Protein AF-A0AAE0B998-F1 (afdb_monomer)

Foldseek 3Di:
DDDDDDDPDDDDDDDDDDDDPDPDDPLLVQLVRLLVVLVVCVVVVVPPDDDDGPDVVSVVLLPDPDQDPDPSSVSSVSSNVSVVVRVVVD

Nearest PDB structures (foldseek):
  1uk5-assembly1_A  TM=2.896E-01  e=6.713E+00  Mus musculus
  7jzi-assembly1_B  TM=2.797E-01  e=7.575E+00  Plasmodium falciparum NF54
  7f9k-assembly1_A  TM=2.789E-01  e=8.047E+00  Plasmodium falciparum 3D7

Sequence (90 aa):
MSLKKVETEGFVMASSSQTIEASFSPQVVKALAISRGLQLVIDTGLHPCRIDSDVKVVVDWINSSELLCSEIGNVIADIRILLEKERCLY

Structure (mmCIF, N/CA/C/O backbone):
data_AF-A0AAE0B998-F1
#
_entry.id   AF-A0AAE0B998-F1
#
loop_
_atom_site.group_PDB
_atom_site.id
_atom_site.type_symbol
_atom_site.label_atom_id
_atom_site.label_alt_id
_atom_site.label_comp_id
_atom_site.label_asym_id
_atom_site.label_entity_id
_atom_site.label_seq_id
_atom_site.pdbx_PDB_ins_code
_atom_site.Cartn_x
_atom_site.Cartn_y
_atom_site.Cartn_z
_atom_site.occupancy
_atom_site.B_iso_or_equiv
_atom_site.auth_seq_id
_atom_site.auth_comp_id
_atom_site.auth_asym_id
_atom_site.auth_atom_id
_atom_site.pdbx_PDB_model_num
ATOM 1 N N . MET A 1 1 ? 3.310 -22.779 40.212 1.00 37.44 1 MET A N 1
ATOM 2 C CA . MET A 1 1 ? 2.028 -22.118 39.896 1.00 37.44 1 MET A CA 1
ATOM 3 C C . MET A 1 1 ? 2.357 -20.941 38.995 1.00 37.44 1 MET A C 1
ATOM 5 O O . MET A 1 1 ? 2.757 -19.899 39.489 1.00 37.44 1 MET A O 1
ATOM 9 N N . SER A 1 2 ? 2.350 -21.158 37.681 1.00 34.88 2 SER A N 1
ATOM 10 C CA . SER A 1 2 ? 2.757 -20.136 36.712 1.00 34.88 2 SER A CA 1
ATOM 11 C C . SER A 1 2 ? 1.506 -19.455 36.180 1.00 34.88 2 SER A C 1
ATOM 13 O O . SER A 1 2 ? 0.665 -20.103 35.559 1.00 34.88 2 SER A O 1
ATOM 15 N N . LEU A 1 3 ? 1.370 -18.166 36.477 1.00 42.50 3 LEU A N 1
ATOM 16 C CA . LEU A 1 3 ? 0.314 -17.310 35.953 1.00 42.50 3 LEU A CA 1
ATOM 17 C C . LEU A 1 3 ? 0.467 -17.231 34.427 1.00 42.50 3 LEU A C 1
ATOM 19 O O . LEU A 1 3 ? 1.400 -16.606 33.926 1.00 42.50 3 LEU A O 1
ATOM 23 N N . LYS A 1 4 ? -0.434 -17.881 33.683 1.00 46.16 4 LYS A N 1
ATOM 24 C CA . LYS A 1 4 ? -0.630 -17.577 32.263 1.00 46.16 4 LYS A CA 1
ATOM 25 C C . LYS A 1 4 ? -1.400 -16.265 32.191 1.00 46.16 4 LYS A C 1
ATOM 27 O O . LYS A 1 4 ? -2.545 -16.191 32.630 1.00 46.16 4 LYS A O 1
ATOM 32 N N . LYS A 1 5 ? -0.740 -15.235 31.667 1.00 49.12 5 LYS A N 1
ATOM 33 C CA . LYS A 1 5 ? -1.359 -13.974 31.264 1.00 49.12 5 LYS A CA 1
ATOM 34 C C . LYS A 1 5 ? -2.461 -14.320 30.253 1.00 49.12 5 LYS A C 1
ATOM 36 O O . LYS A 1 5 ? -2.174 -14.950 29.240 1.00 49.12 5 LYS A O 1
ATOM 41 N N . VAL A 1 6 ? -3.716 -14.018 30.575 1.00 54.75 6 VAL A N 1
ATOM 42 C CA . VAL A 1 6 ? -4.829 -14.165 29.631 1.00 54.75 6 VAL A CA 1
ATOM 43 C C . VAL A 1 6 ? -4.744 -12.974 28.685 1.00 54.75 6 VAL A C 1
ATOM 45 O O . VAL A 1 6 ? -4.971 -11.843 29.100 1.00 54.75 6 VAL A O 1
ATOM 48 N N . GLU A 1 7 ? -4.355 -13.222 27.439 1.00 55.28 7 GLU A N 1
ATOM 49 C CA . GLU A 1 7 ? -4.441 -12.237 26.363 1.00 55.28 7 GLU A CA 1
ATOM 50 C C . GLU A 1 7 ? -5.896 -12.215 25.876 1.00 55.28 7 GLU A C 1
ATOM 52 O O . GLU A 1 7 ? -6.366 -13.144 25.224 1.00 55.28 7 GLU A O 1
ATOM 57 N N . THR A 1 8 ? -6.647 -11.189 26.276 1.00 62.00 8 THR A N 1
ATOM 58 C CA . THR A 1 8 ? -8.039 -10.933 25.862 1.00 62.00 8 THR A CA 1
ATOM 59 C C . THR A 1 8 ? -8.110 -10.061 24.605 1.00 62.00 8 THR A C 1
ATOM 61 O O . THR A 1 8 ? -8.973 -9.195 24.506 1.00 62.00 8 THR A O 1
ATOM 64 N N . GLU A 1 9 ? -7.194 -10.234 23.654 1.00 69.44 9 GLU A N 1
ATOM 65 C CA . GLU A 1 9 ? -7.217 -9.484 22.395 1.00 69.44 9 GLU A CA 1
ATOM 66 C C . GLU A 1 9 ? -7.594 -10.433 21.257 1.00 69.44 9 GLU A C 1
ATOM 68 O O . GLU A 1 9 ? -6.834 -11.315 20.862 1.00 69.44 9 GLU A O 1
ATOM 73 N N . GLY A 1 10 ? -8.834 -10.302 20.779 1.00 72.25 10 GLY A N 1
ATOM 74 C CA . GLY A 1 10 ? -9.310 -11.000 19.592 1.00 72.25 10 GLY A CA 1
ATOM 75 C C . GLY A 1 10 ? -8.976 -10.184 18.350 1.00 72.25 10 GLY A C 1
ATOM 76 O O . GLY A 1 10 ? -9.405 -9.040 18.237 1.00 72.25 10 GLY A O 1
ATOM 77 N N . PHE A 1 11 ? -8.237 -10.768 17.410 1.00 71.62 11 PHE A N 1
ATOM 78 C CA . PHE A 1 11 ? -7.970 -10.141 16.118 1.00 71.62 11 PHE A CA 1
ATOM 79 C C . PHE A 1 11 ? -9.062 -10.522 15.120 1.00 71.62 11 PHE A C 1
ATOM 81 O O . PHE A 1 11 ? -9.394 -11.699 14.965 1.00 71.62 11 PHE A O 1
ATOM 88 N N . VAL A 1 12 ? -9.607 -9.528 14.421 1.00 77.56 12 VAL A N 1
ATOM 89 C CA . VAL A 1 12 ? -10.513 -9.738 13.288 1.00 77.56 12 VAL A CA 1
ATOM 90 C C . VAL A 1 12 ? -9.703 -9.614 12.003 1.00 77.56 12 VAL A C 1
ATOM 92 O O . VAL A 1 12 ? -8.915 -8.685 11.848 1.00 77.56 12 VAL A O 1
ATOM 95 N N . MET A 1 13 ? -9.890 -10.555 11.079 1.00 80.12 13 MET A N 1
ATOM 96 C CA . MET A 1 13 ? -9.245 -10.523 9.770 1.00 80.12 13 MET A CA 1
ATOM 97 C C . MET A 1 13 ? -10.231 -10.006 8.726 1.00 80.12 13 MET A C 1
ATOM 99 O O . MET A 1 13 ? -11.293 -10.593 8.526 1.00 80.12 13 MET A O 1
ATOM 103 N N . ALA A 1 14 ? -9.859 -8.929 8.041 1.00 81.00 14 ALA A N 1
ATOM 104 C CA . ALA A 1 14 ? -10.550 -8.459 6.849 1.00 81.00 14 ALA A CA 1
ATOM 105 C C . ALA A 1 14 ? -9.763 -8.869 5.601 1.00 81.00 14 ALA A C 1
ATOM 107 O O . ALA A 1 14 ? -8.532 -8.872 5.600 1.00 81.00 14 ALA A O 1
ATOM 108 N N . SER A 1 15 ? -10.476 -9.216 4.531 1.00 82.25 15 SER A N 1
ATOM 109 C CA . SER A 1 15 ? -9.881 -9.548 3.238 1.00 82.25 15 SER A CA 1
ATOM 110 C C . SER A 1 15 ? -10.575 -8.763 2.134 1.00 82.25 15 SER A C 1
ATOM 112 O O . SER A 1 15 ? -11.795 -8.605 2.146 1.00 82.25 15 SER A O 1
ATOM 114 N N . SER A 1 16 ? -9.789 -8.284 1.173 1.00 81.81 16 SER A N 1
ATOM 115 C CA . SER A 1 16 ? -10.273 -7.640 -0.044 1.00 81.81 16 SER A CA 1
ATOM 116 C C . SER A 1 16 ? -9.611 -8.305 -1.238 1.00 81.81 16 SER A C 1
ATOM 118 O O . SER A 1 16 ? -8.388 -8.410 -1.304 1.00 81.81 16 SER A O 1
ATOM 120 N N . SER A 1 17 ? -10.431 -8.778 -2.171 1.00 83.62 17 SER A N 1
ATOM 121 C CA . SER A 1 17 ? -9.988 -9.346 -3.441 1.00 83.62 17 SER A CA 1
ATOM 122 C C . SER A 1 17 ? -10.587 -8.515 -4.562 1.00 83.62 17 SER A C 1
ATOM 124 O O . SER A 1 17 ? -11.803 -8.352 -4.633 1.00 83.62 17 SER A O 1
ATOM 126 N N . GLN A 1 18 ? -9.732 -7.966 -5.418 1.00 82.12 18 GLN A N 1
ATOM 127 C CA . GLN A 1 18 ? -10.137 -7.142 -6.552 1.00 82.12 18 GLN A CA 1
ATOM 128 C C . GLN A 1 18 ? -9.417 -7.637 -7.803 1.00 82.12 18 GLN A C 1
ATOM 130 O O . GLN A 1 18 ? -8.198 -7.811 -7.790 1.00 82.12 18 GLN A O 1
ATOM 135 N N . THR A 1 19 ? -10.167 -7.859 -8.882 1.00 83.12 19 THR A N 1
ATOM 136 C CA . THR A 1 19 ? -9.590 -8.160 -10.195 1.00 83.12 19 THR A CA 1
ATOM 137 C C . THR A 1 19 ? -9.197 -6.851 -10.864 1.00 83.12 19 THR A C 1
ATOM 139 O O . THR A 1 19 ? -10.005 -5.928 -10.946 1.00 83.12 19 THR A O 1
ATOM 142 N N . ILE A 1 20 ? -7.958 -6.772 -11.342 1.00 78.25 20 ILE A N 1
ATOM 143 C CA . ILE A 1 20 ? -7.445 -5.613 -12.071 1.00 78.25 20 ILE A CA 1
ATOM 144 C C . ILE A 1 20 ? -7.081 -6.085 -13.479 1.00 78.25 20 ILE A C 1
ATOM 146 O O . ILE A 1 20 ? -6.144 -6.862 -13.651 1.00 78.25 20 ILE A O 1
ATOM 150 N N . GLU A 1 21 ? -7.819 -5.617 -14.485 1.00 76.44 21 GLU A N 1
ATOM 151 C CA . GLU A 1 21 ? -7.481 -5.826 -15.896 1.00 76.44 21 GLU A CA 1
ATOM 152 C C . GLU A 1 21 ? -6.503 -4.738 -16.344 1.00 76.44 21 GLU A C 1
ATOM 154 O O . GLU A 1 21 ? -6.896 -3.692 -16.856 1.00 76.44 21 GLU A O 1
ATOM 159 N N . ALA A 1 22 ? -5.211 -4.947 -16.093 1.00 72.75 22 ALA A N 1
ATOM 160 C CA . ALA A 1 22 ? -4.186 -4.001 -16.513 1.00 72.75 22 ALA A CA 1
ATOM 161 C C . ALA A 1 22 ? -2.831 -4.672 -16.749 1.00 72.75 22 ALA A C 1
ATOM 163 O O . ALA A 1 22 ? -2.464 -5.638 -16.080 1.00 72.75 22 ALA A O 1
ATOM 164 N N . SER A 1 23 ? -2.052 -4.107 -17.671 1.00 79.38 23 SER A N 1
ATOM 165 C CA . SER A 1 23 ? -0.668 -4.498 -17.952 1.00 79.38 23 SER A CA 1
ATOM 166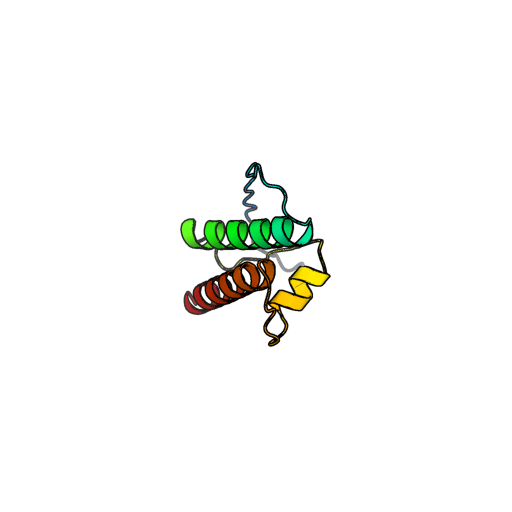 C C . SER A 1 23 ? 0.311 -3.797 -17.002 1.00 79.38 23 SER A C 1
ATOM 168 O O . SER A 1 23 ? 1.198 -3.065 -17.440 1.00 79.38 23 SER A O 1
ATOM 170 N N . PHE A 1 24 ? 0.122 -3.970 -15.694 1.00 81.50 24 PHE A N 1
ATOM 171 C CA . PHE A 1 24 ? 1.018 -3.406 -14.685 1.00 81.50 24 PHE A CA 1
ATOM 172 C C . PHE A 1 24 ? 2.167 -4.353 -14.350 1.00 81.50 24 PHE A C 1
ATOM 174 O O . PHE A 1 24 ? 2.055 -5.575 -14.462 1.00 81.50 24 PHE A O 1
ATOM 181 N N . SER A 1 25 ? 3.275 -3.784 -13.872 1.00 88.00 25 SER A N 1
ATOM 182 C CA . SER A 1 25 ? 4.331 -4.590 -13.270 1.00 88.00 25 SER A CA 1
ATOM 183 C C . SER A 1 25 ? 3.827 -5.251 -11.975 1.00 88.00 25 SER A C 1
ATOM 185 O O . SER A 1 25 ? 2.970 -4.687 -11.281 1.00 88.00 25 SER A O 1
ATOM 187 N N . PRO A 1 26 ? 4.370 -6.421 -11.590 1.00 88.25 26 PRO A N 1
AT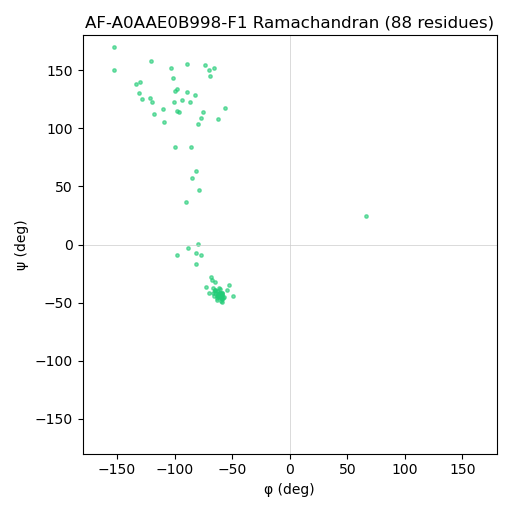OM 188 C CA . PRO A 1 26 ? 4.001 -7.083 -10.338 1.00 88.25 26 PRO A CA 1
ATOM 189 C C . PRO A 1 26 ? 4.115 -6.171 -9.106 1.00 88.25 26 PRO A C 1
ATOM 191 O O . PRO A 1 26 ? 3.301 -6.254 -8.189 1.00 88.25 26 PRO A O 1
ATOM 194 N N . GLN A 1 27 ? 5.098 -5.267 -9.096 1.00 90.56 27 GLN A N 1
ATOM 195 C CA . GLN A 1 27 ? 5.321 -4.312 -8.014 1.00 90.56 27 GLN A CA 1
ATOM 196 C C . GLN A 1 27 ? 4.186 -3.288 -7.913 1.00 90.56 27 GLN A C 1
ATOM 198 O O . GLN A 1 27 ? 3.738 -2.994 -6.807 1.00 90.56 27 GLN A O 1
ATOM 203 N N . VAL A 1 28 ? 3.693 -2.779 -9.048 1.00 89.94 28 VAL A N 1
ATOM 204 C CA . VAL A 1 28 ? 2.567 -1.831 -9.073 1.00 89.94 28 VAL A CA 1
ATOM 205 C C . VAL A 1 28 ? 1.295 -2.507 -8.570 1.00 89.94 28 VAL A C 1
ATOM 207 O O . VAL A 1 28 ? 0.614 -1.948 -7.715 1.00 89.94 28 VAL A O 1
ATOM 210 N N . VAL A 1 29 ? 1.009 -3.736 -9.014 1.00 90.31 29 VAL A N 1
ATOM 211 C CA . VAL A 1 29 ? -0.166 -4.495 -8.542 1.00 90.31 29 VAL A CA 1
ATOM 212 C C . VAL A 1 29 ? -0.116 -4.706 -7.029 1.00 90.31 29 VAL A C 1
ATOM 214 O O . VAL A 1 29 ? -1.119 -4.545 -6.336 1.00 90.31 29 VAL A O 1
ATOM 217 N N . LYS A 1 30 ? 1.061 -5.026 -6.490 1.00 91.12 30 LYS A N 1
ATOM 218 C CA . LYS A 1 30 ? 1.243 -5.263 -5.054 1.00 91.12 30 LYS A CA 1
ATOM 219 C C . LYS A 1 30 ? 1.171 -3.971 -4.236 1.00 91.12 30 LYS A C 1
ATOM 221 O O . LYS A 1 30 ? 0.574 -3.979 -3.164 1.00 91.12 30 LYS A O 1
ATOM 226 N N . ALA A 1 31 ? 1.689 -2.857 -4.753 1.00 92.75 31 ALA A N 1
ATOM 227 C CA . ALA A 1 31 ? 1.492 -1.541 -4.144 1.00 92.75 31 ALA A CA 1
ATOM 228 C C . ALA A 1 31 ? 0.002 -1.146 -4.134 1.00 92.75 31 ALA A C 1
ATOM 230 O O . ALA A 1 31 ? -0.524 -0.741 -3.099 1.00 92.75 31 ALA A O 1
ATOM 231 N N . LEU A 1 32 ? -0.716 -1.359 -5.242 1.00 92.00 32 LEU A N 1
ATOM 232 C CA . LEU A 1 32 ? -2.162 -1.128 -5.310 1.00 92.00 32 LEU A CA 1
ATOM 233 C C . LEU A 1 32 ? -2.927 -1.996 -4.305 1.00 92.00 32 LEU A C 1
ATOM 235 O O . LEU A 1 32 ? -3.822 -1.488 -3.634 1.00 92.00 32 LEU A O 1
ATOM 239 N N . ALA A 1 33 ? -2.561 -3.270 -4.148 1.00 91.38 33 ALA A N 1
ATOM 240 C CA . ALA A 1 33 ? -3.172 -4.146 -3.150 1.00 91.38 33 ALA A CA 1
ATOM 241 C C . ALA A 1 33 ? -3.011 -3.596 -1.719 1.00 91.38 33 ALA A C 1
ATOM 243 O O . ALA A 1 33 ? -3.980 -3.586 -0.961 1.00 91.38 33 ALA A O 1
ATOM 244 N N . ILE A 1 34 ? -1.829 -3.068 -1.371 1.00 92.81 34 ILE A N 1
ATOM 245 C CA . ILE A 1 34 ? -1.586 -2.407 -0.076 1.00 92.81 34 ILE A CA 1
ATOM 246 C C . ILE A 1 34 ? -2.456 -1.153 0.069 1.00 92.81 34 ILE A C 1
ATOM 248 O O . ILE A 1 34 ? -3.128 -0.993 1.085 1.00 92.81 34 ILE A O 1
ATOM 252 N N . SER A 1 35 ? -2.486 -0.288 -0.950 1.00 93.44 35 SER A N 1
ATOM 253 C CA . SER A 1 35 ? -3.308 0.932 -0.952 1.00 93.44 35 SER A CA 1
ATOM 254 C C . SER A 1 35 ? -4.795 0.620 -0.735 1.00 93.44 35 SER A C 1
ATOM 256 O O . SER A 1 35 ? -5.446 1.231 0.112 1.00 93.44 35 SER A O 1
ATOM 258 N N . ARG A 1 36 ? -5.329 -0.391 -1.432 1.00 92.12 36 ARG A N 1
ATOM 259 C CA . ARG A 1 36 ? -6.722 -0.840 -1.271 1.00 92.12 36 ARG A CA 1
ATOM 260 C C . ARG A 1 36 ? -6.982 -1.462 0.097 1.00 92.12 36 ARG A C 1
ATOM 262 O O . ARG A 1 36 ? -8.055 -1.241 0.652 1.00 92.12 36 ARG A O 1
ATOM 269 N N . GLY A 1 37 ? -6.020 -2.206 0.641 1.00 91.69 37 GLY A N 1
ATOM 270 C CA . GLY A 1 37 ? -6.076 -2.720 2.008 1.00 91.69 37 GLY A CA 1
ATOM 271 C C . GLY A 1 37 ? -6.172 -1.591 3.034 1.00 91.69 37 GLY A C 1
ATOM 272 O O . GLY A 1 37 ? -7.078 -1.604 3.857 1.00 91.69 37 GLY A O 1
ATOM 273 N N . LEU A 1 38 ? -5.314 -0.572 2.932 1.00 92.19 38 LEU A N 1
ATOM 274 C CA . LEU A 1 38 ? -5.364 0.613 3.800 1.00 92.19 38 LEU A CA 1
ATOM 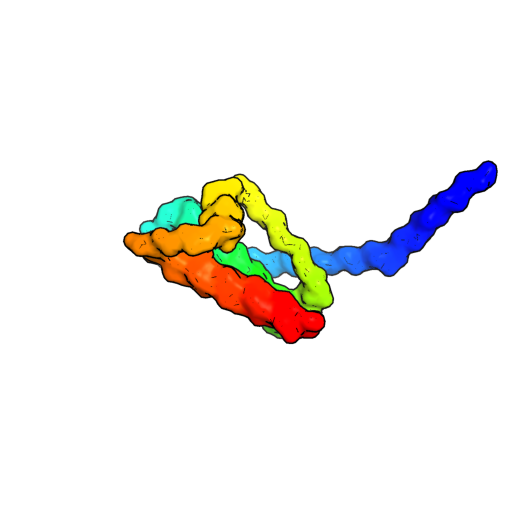275 C C . LEU A 1 38 ? -6.696 1.353 3.695 1.00 92.19 38 LEU A C 1
ATOM 277 O O . LEU A 1 38 ? -7.288 1.691 4.716 1.00 92.19 38 LEU A O 1
ATOM 281 N N . GLN A 1 39 ? -7.186 1.572 2.473 1.00 92.38 39 GLN A N 1
ATOM 282 C CA . GLN A 1 39 ? -8.472 2.232 2.267 1.00 92.38 39 GLN A CA 1
ATOM 283 C C . GLN A 1 39 ? -9.618 1.440 2.906 1.00 92.38 39 GLN A C 1
ATOM 285 O O . GLN A 1 39 ? -10.462 2.035 3.564 1.00 92.38 39 GLN A O 1
ATOM 290 N N . LEU A 1 40 ? -9.617 0.105 2.790 1.00 90.69 40 LEU A N 1
ATOM 291 C CA . LEU A 1 40 ? -10.604 -0.738 3.466 1.00 90.69 40 LEU A CA 1
ATOM 292 C C . LEU A 1 40 ? -10.566 -0.531 4.981 1.00 90.69 40 LEU A C 1
ATOM 294 O O . LEU A 1 40 ? -11.620 -0.397 5.595 1.00 90.69 40 LEU A O 1
ATOM 298 N N . VAL A 1 41 ? -9.375 -0.520 5.584 1.00 90.88 41 VAL A N 1
ATOM 299 C CA . VAL A 1 41 ? -9.230 -0.309 7.031 1.00 90.88 41 VAL A CA 1
ATOM 300 C C . VAL A 1 41 ? -9.828 1.045 7.430 1.00 90.88 41 VAL A C 1
ATOM 302 O O . VAL A 1 41 ? -10.642 1.081 8.350 1.00 90.88 41 VAL A O 1
ATOM 305 N N . ILE A 1 42 ? -9.507 2.110 6.685 1.00 90.19 42 ILE A N 1
ATOM 306 C CA . ILE A 1 42 ? -10.050 3.463 6.896 1.00 90.19 42 ILE A CA 1
ATOM 307 C C . ILE A 1 42 ? -11.575 3.482 6.785 1.00 90.19 42 ILE A C 1
ATOM 309 O O . ILE A 1 42 ? -12.256 3.982 7.679 1.00 90.19 42 ILE A O 1
ATOM 313 N N . ASP A 1 43 ? -12.121 2.897 5.723 1.00 90.44 43 ASP A N 1
ATOM 314 C CA . ASP A 1 43 ? -13.559 2.925 5.445 1.00 90.44 43 ASP A CA 1
ATOM 315 C C . ASP A 1 43 ? -14.369 2.100 6.457 1.00 90.44 43 ASP A C 1
ATOM 317 O O . ASP A 1 43 ? -15.540 2.385 6.710 1.00 90.44 43 ASP A O 1
ATOM 321 N N . THR A 1 44 ? -13.757 1.065 7.037 1.00 89.00 44 THR A N 1
ATOM 322 C CA . THR A 1 44 ? -14.406 0.154 7.994 1.00 89.00 44 THR A CA 1
ATOM 323 C C . THR A 1 44 ? -14.123 0.498 9.454 1.00 89.00 44 THR A C 1
ATOM 325 O O . THR A 1 44 ? -14.743 -0.088 10.342 1.00 89.00 44 THR A O 1
ATOM 328 N N . GLY A 1 45 ? -13.207 1.433 9.719 1.00 89.00 45 GLY A N 1
ATOM 329 C CA . GLY A 1 45 ? -12.771 1.774 11.071 1.00 89.00 45 GLY A CA 1
ATOM 330 C C . GLY A 1 45 ? -12.011 0.644 11.774 1.00 89.00 45 GLY A C 1
ATOM 331 O O . GLY A 1 45 ? -12.002 0.596 13.002 1.00 89.00 45 GLY A O 1
ATOM 332 N N . LEU A 1 46 ? -11.388 -0.276 11.024 1.00 86.62 46 LEU A N 1
ATOM 333 C CA . LEU A 1 46 ? -10.659 -1.441 11.556 1.00 86.62 46 LEU A CA 1
ATOM 334 C C . LEU A 1 46 ? -9.254 -1.084 12.065 1.00 86.62 46 LEU A C 1
ATOM 336 O O . LEU A 1 46 ? -8.268 -1.756 11.760 1.00 86.62 46 LEU A O 1
ATOM 340 N N . HIS A 1 47 ? -9.164 -0.017 12.845 1.00 83.12 47 HIS A N 1
ATOM 341 C CA . HIS A 1 47 ? -7.914 0.473 13.400 1.00 83.12 47 HIS A CA 1
ATOM 342 C C . HIS A 1 47 ? -7.768 0.100 14.891 1.00 83.12 47 HIS A C 1
ATOM 344 O O . HIS A 1 47 ? -8.779 -0.023 15.591 1.00 83.12 47 HIS A O 1
ATOM 350 N N . PRO A 1 48 ? -6.534 -0.051 15.416 1.00 85.31 48 PRO A N 1
ATOM 351 C CA . PRO A 1 48 ? -5.257 -0.068 14.692 1.00 85.31 48 PRO A CA 1
ATOM 352 C C . PRO A 1 48 ? -5.097 -1.340 13.842 1.00 85.31 48 PRO A C 1
ATOM 354 O O . PRO A 1 48 ? -5.604 -2.402 14.206 1.00 85.31 48 PRO A O 1
ATOM 357 N N . CYS A 1 49 ? -4.371 -1.253 12.723 1.00 85.06 49 CYS A N 1
ATOM 358 C CA . CYS A 1 49 ? -4.196 -2.382 11.800 1.00 85.06 49 CYS A CA 1
ATOM 359 C C . CYS A 1 49 ? -2.728 -2.791 11.602 1.00 85.06 49 CYS A C 1
ATOM 361 O O . CYS A 1 49 ? -1.799 -2.006 11.787 1.00 85.06 49 CYS A O 1
ATOM 363 N N . ARG A 1 50 ? -2.519 -4.043 11.180 1.00 85.44 50 ARG A N 1
ATOM 364 C CA . ARG A 1 50 ? -1.227 -4.548 10.706 1.00 85.44 50 ARG A CA 1
ATOM 365 C C . ARG A 1 50 ? -1.387 -5.060 9.282 1.00 85.44 50 ARG A C 1
ATOM 367 O O . ARG A 1 50 ? -2.233 -5.912 9.026 1.00 85.44 50 ARG A O 1
ATOM 374 N N . ILE A 1 51 ? -0.549 -4.563 8.375 1.00 84.12 51 ILE A N 1
ATOM 375 C CA . ILE A 1 51 ? -0.517 -4.995 6.976 1.00 84.12 51 ILE A CA 1
ATOM 376 C C . ILE A 1 51 ? 0.775 -5.765 6.738 1.00 84.12 51 ILE A C 1
ATOM 378 O O . ILE A 1 51 ? 1.865 -5.204 6.829 1.00 84.12 51 ILE A O 1
ATOM 382 N N . ASP A 1 52 ? 0.643 -7.045 6.406 1.00 86.62 52 ASP A N 1
ATOM 383 C CA . ASP A 1 52 ? 1.762 -7.892 6.010 1.00 86.62 52 ASP A CA 1
ATOM 384 C C . ASP A 1 52 ? 1.802 -8.008 4.473 1.00 86.62 52 ASP A C 1
ATOM 386 O O . ASP A 1 52 ? 0.785 -8.259 3.825 1.00 86.62 52 ASP A O 1
ATOM 390 N N . SER A 1 53 ? 2.982 -7.817 3.875 1.00 87.19 53 SER A N 1
ATOM 391 C CA . SER A 1 53 ? 3.209 -7.935 2.427 1.00 87.19 53 SER A CA 1
ATOM 392 C C . SER A 1 53 ? 4.469 -8.751 2.146 1.00 87.19 53 SER A C 1
ATOM 394 O O . SER A 1 53 ? 5.496 -8.571 2.797 1.00 87.19 53 SER A O 1
ATOM 396 N N . ASP A 1 54 ? 4.397 -9.637 1.153 1.00 88.81 54 ASP A N 1
ATOM 397 C CA . ASP A 1 54 ? 5.494 -10.499 0.692 1.00 88.81 54 ASP A CA 1
ATOM 398 C C . ASP A 1 54 ? 6.474 -9.780 -0.255 1.00 88.81 54 ASP A C 1
ATOM 400 O O . ASP A 1 54 ? 7.524 -10.319 -0.606 1.00 88.81 54 ASP A O 1
ATOM 404 N N . VAL A 1 55 ? 6.167 -8.544 -0.665 1.00 89.06 55 VAL A N 1
ATOM 405 C CA . VAL A 1 55 ? 6.971 -7.791 -1.636 1.00 89.06 55 VAL A CA 1
ATOM 406 C C . VAL A 1 55 ? 7.873 -6.786 -0.936 1.00 89.06 55 VAL A C 1
ATOM 408 O O . VAL A 1 55 ? 7.562 -5.596 -0.847 1.00 89.06 55 VAL A O 1
ATOM 411 N N . LYS A 1 56 ? 9.038 -7.268 -0.486 1.00 91.38 56 LYS A N 1
ATOM 412 C CA . LYS A 1 56 ? 10.025 -6.469 0.260 1.00 91.38 56 LYS A CA 1
ATOM 413 C C . LYS A 1 56 ? 10.358 -5.133 -0.415 1.00 91.38 56 LYS A C 1
ATOM 415 O O . LYS A 1 56 ? 10.363 -4.113 0.252 1.00 91.38 56 LYS A O 1
ATOM 420 N N . VAL A 1 57 ? 10.575 -5.122 -1.733 1.00 91.56 57 VAL A N 1
ATOM 421 C CA . VAL A 1 57 ? 10.949 -3.896 -2.465 1.00 91.56 57 VAL A CA 1
ATOM 422 C C . VAL A 1 57 ? 9.891 -2.791 -2.357 1.00 91.56 57 VAL A C 1
ATOM 424 O O . VAL A 1 57 ? 10.232 -1.627 -2.184 1.00 91.56 57 VAL A O 1
ATOM 427 N N . VAL A 1 58 ? 8.604 -3.150 -2.387 1.00 90.94 58 VAL A N 1
ATOM 428 C CA . VAL A 1 58 ? 7.504 -2.187 -2.238 1.00 90.94 58 VAL A CA 1
ATOM 429 C C . VAL A 1 58 ? 7.452 -1.671 -0.804 1.00 90.94 58 VAL A C 1
ATOM 431 O O . VAL A 1 58 ? 7.304 -0.472 -0.595 1.00 90.94 58 VAL A O 1
ATOM 434 N N . VAL A 1 59 ? 7.633 -2.553 0.182 1.00 91.69 59 VAL A N 1
ATOM 435 C CA . VAL A 1 59 ? 7.704 -2.174 1.602 1.00 91.69 59 VAL A CA 1
ATOM 436 C C . VAL A 1 59 ? 8.888 -1.238 1.864 1.00 91.69 59 VAL A C 1
ATOM 438 O O . VAL A 1 59 ? 8.734 -0.231 2.551 1.00 91.69 59 VAL A O 1
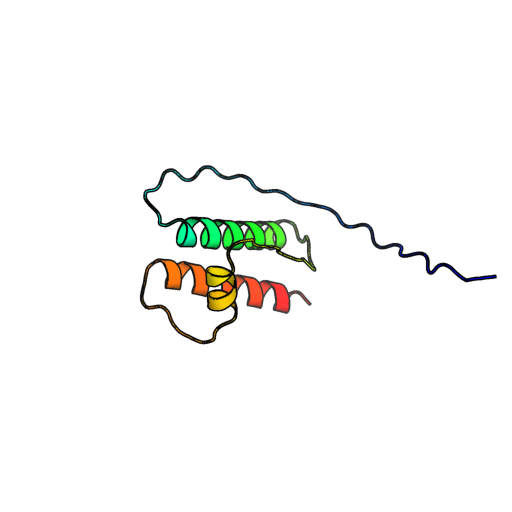ATOM 441 N N . ASP A 1 60 ? 10.052 -1.521 1.284 1.00 93.25 60 ASP A N 1
ATOM 442 C CA . ASP A 1 60 ? 11.238 -0.669 1.393 1.00 93.25 60 ASP A CA 1
ATOM 443 C C . ASP A 1 60 ? 10.975 0.718 0.785 1.00 93.25 60 ASP A C 1
ATOM 445 O O . ASP A 1 60 ? 11.304 1.730 1.400 1.00 93.25 60 ASP A O 1
ATOM 449 N N . TRP 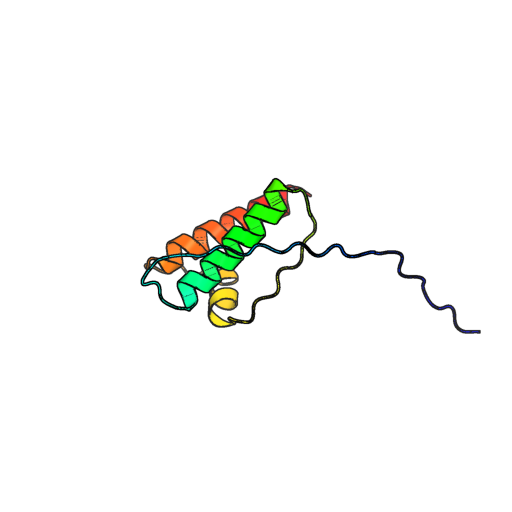A 1 61 ? 10.319 0.789 -0.379 1.00 93.44 61 TRP A N 1
ATOM 450 C CA . TRP A 1 61 ? 9.936 2.065 -0.987 1.00 93.44 61 TRP A CA 1
ATOM 451 C C . TRP A 1 61 ? 8.919 2.842 -0.156 1.00 93.44 61 TRP A C 1
ATOM 453 O O . TRP A 1 61 ? 9.068 4.053 -0.025 1.00 93.44 61 TRP A O 1
ATOM 463 N N . ILE A 1 62 ? 7.924 2.182 0.441 1.00 92.19 62 ILE A N 1
ATOM 464 C CA . ILE A 1 62 ? 6.960 2.840 1.337 1.00 92.19 62 ILE A CA 1
ATOM 465 C C . ILE A 1 62 ? 7.688 3.490 2.520 1.00 92.19 62 ILE A C 1
ATOM 467 O O . ILE A 1 62 ? 7.398 4.641 2.844 1.00 92.19 62 ILE A O 1
ATOM 471 N N . ASN A 1 63 ? 8.653 2.778 3.109 1.00 91.25 63 ASN A N 1
ATOM 472 C CA . ASN A 1 63 ? 9.399 3.216 4.292 1.00 91.25 63 ASN A CA 1
ATOM 473 C C . ASN A 1 63 ? 10.560 4.182 3.995 1.00 91.25 63 ASN A C 1
ATOM 475 O O . ASN A 1 63 ? 11.070 4.824 4.912 1.00 91.25 63 ASN A O 1
ATOM 479 N N . SER A 1 64 ? 11.005 4.277 2.742 1.00 90.50 64 SER A N 1
ATOM 480 C CA . SER A 1 64 ? 12.038 5.223 2.314 1.00 90.50 64 SER A CA 1
ATOM 481 C C . SER A 1 64 ? 11.491 6.657 2.251 1.00 90.50 64 SER A C 1
ATOM 483 O O . SER A 1 64 ? 10.300 6.868 2.040 1.00 90.50 64 SER A O 1
ATOM 485 N N . SER A 1 65 ? 12.354 7.665 2.390 1.00 81.88 65 SER A N 1
ATOM 486 C CA . SER A 1 65 ? 12.021 9.070 2.097 1.00 81.88 65 SER A CA 1
ATOM 487 C C . SER A 1 65 ? 12.265 9.446 0.631 1.00 81.88 65 SER A C 1
ATOM 489 O O . SER A 1 65 ? 11.968 10.567 0.218 1.00 81.88 65 SER A O 1
ATOM 491 N N . GLU A 1 66 ? 12.792 8.520 -0.171 1.00 84.00 66 GLU A N 1
ATOM 492 C CA . GLU A 1 66 ? 13.107 8.769 -1.573 1.00 84.00 66 GLU A CA 1
ATOM 493 C C . GLU A 1 66 ? 11.840 8.940 -2.421 1.00 84.00 66 GLU A C 1
ATOM 495 O O . GLU A 1 66 ? 10.797 8.308 -2.191 1.00 84.00 66 GLU A O 1
ATOM 500 N N . LEU A 1 67 ? 11.956 9.820 -3.418 1.00 73.75 67 LEU A N 1
ATOM 501 C CA . LEU A 1 67 ? 10.945 10.056 -4.438 1.00 73.75 67 LEU A CA 1
ATOM 502 C C . LEU A 1 67 ? 11.255 9.191 -5.657 1.00 73.75 67 LEU A C 1
ATOM 504 O O . LEU A 1 67 ? 12.335 9.272 -6.239 1.00 73.75 67 LEU A O 1
ATOM 508 N N . LEU A 1 68 ? 10.280 8.387 -6.066 1.00 82.19 68 LEU A N 1
ATOM 509 C CA . LEU A 1 68 ? 10.349 7.609 -7.295 1.00 82.19 68 LEU A CA 1
ATOM 510 C C . LEU A 1 68 ? 9.625 8.383 -8.400 1.00 82.19 68 LEU A C 1
ATOM 512 O O . LEU A 1 68 ? 8.409 8.532 -8.356 1.00 82.19 68 LEU A O 1
ATOM 516 N N . CYS A 1 69 ? 10.342 8.845 -9.422 1.00 75.25 69 CYS A N 1
ATOM 517 C CA . CYS A 1 69 ? 9.738 9.510 -10.585 1.00 75.25 69 CYS A CA 1
ATOM 518 C C . CYS A 1 69 ? 9.192 8.482 -11.595 1.00 75.25 69 CYS A C 1
ATOM 520 O O . CYS A 1 69 ? 9.701 8.360 -12.706 1.00 75.25 69 CYS A O 1
ATOM 522 N N . SER A 1 70 ? 8.199 7.687 -11.191 1.00 83.69 70 SER A N 1
ATOM 523 C CA . SER A 1 70 ? 7.558 6.656 -12.026 1.00 83.69 70 SER A CA 1
ATOM 524 C C . SER A 1 70 ? 6.111 6.414 -11.587 1.00 83.69 70 SER A C 1
ATOM 526 O O . SER A 1 70 ? 5.708 6.877 -10.523 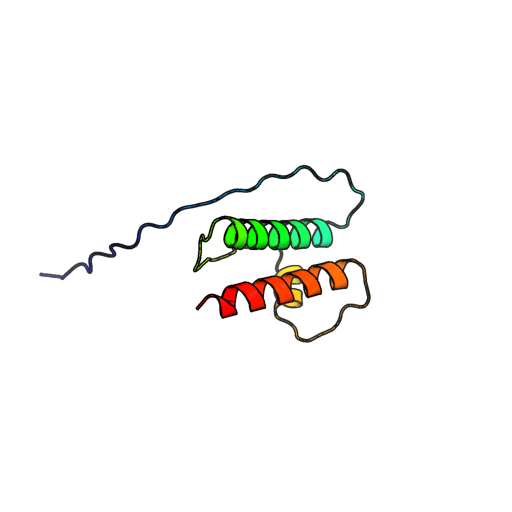1.00 83.69 70 SER A O 1
ATOM 528 N N . GLU A 1 71 ? 5.329 5.664 -12.370 1.00 82.38 71 GLU A N 1
ATOM 529 C CA . GLU A 1 71 ? 3.926 5.339 -12.046 1.00 82.38 71 GLU A CA 1
ATOM 530 C C . GLU A 1 71 ? 3.778 4.697 -10.662 1.00 82.38 71 GLU A C 1
ATOM 532 O O . GLU A 1 71 ? 2.870 5.036 -9.906 1.00 82.38 71 GLU A O 1
ATOM 537 N N . ILE A 1 72 ? 4.719 3.823 -10.290 1.00 89.75 72 ILE A N 1
ATOM 538 C CA . ILE A 1 72 ? 4.748 3.232 -8.953 1.00 89.75 72 ILE A CA 1
ATOM 539 C C . ILE A 1 72 ? 4.996 4.279 -7.866 1.00 89.75 72 ILE A C 1
ATOM 541 O O . ILE A 1 72 ? 4.446 4.160 -6.780 1.00 89.75 72 ILE A O 1
ATOM 545 N N . GLY A 1 73 ? 5.758 5.334 -8.155 1.00 91.62 73 GLY A N 1
ATOM 546 C CA . GLY A 1 73 ? 5.997 6.427 -7.218 1.00 91.62 73 GLY A CA 1
ATOM 547 C C . GLY A 1 73 ? 4.725 7.160 -6.808 1.00 91.62 73 GLY A C 1
ATOM 548 O O . GLY A 1 73 ? 4.572 7.465 -5.629 1.00 91.62 73 GLY A O 1
ATOM 549 N N . ASN A 1 74 ? 3.783 7.350 -7.738 1.00 90.31 74 ASN A N 1
ATOM 550 C CA . ASN A 1 74 ? 2.474 7.930 -7.425 1.00 90.31 74 ASN A CA 1
ATOM 551 C C . 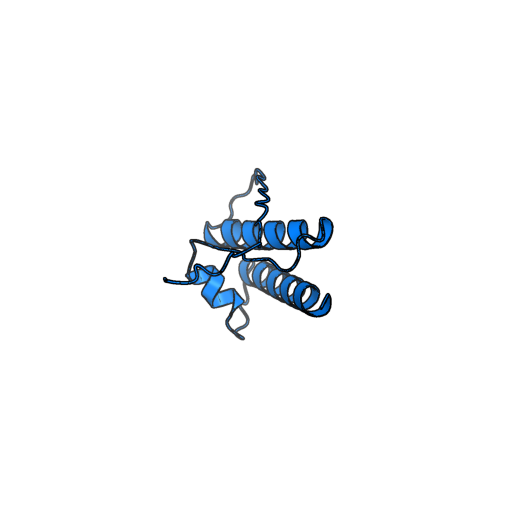ASN A 1 74 ? 1.696 7.032 -6.451 1.00 90.31 74 ASN A C 1
ATOM 553 O O . ASN A 1 74 ? 1.208 7.506 -5.431 1.00 90.31 74 ASN A O 1
ATOM 557 N N . VAL A 1 75 ? 1.670 5.717 -6.703 1.00 92.94 75 VAL A N 1
ATOM 558 C CA . VAL A 1 75 ? 0.997 4.753 -5.815 1.00 92.94 75 VAL A CA 1
ATOM 559 C C . VAL A 1 75 ? 1.651 4.721 -4.427 1.00 92.94 75 VAL A C 1
ATOM 561 O O . VAL A 1 75 ? 0.958 4.662 -3.415 1.00 92.94 75 VAL A O 1
ATOM 564 N N . ILE A 1 76 ? 2.983 4.785 -4.353 1.00 94.62 76 ILE A N 1
ATOM 565 C CA . ILE A 1 76 ? 3.715 4.832 -3.077 1.00 94.62 76 ILE A CA 1
ATOM 566 C C . ILE A 1 76 ? 3.407 6.127 -2.314 1.00 94.62 76 ILE A C 1
ATOM 568 O O . ILE A 1 76 ? 3.208 6.079 -1.100 1.00 94.62 76 ILE A O 1
ATOM 572 N N . ALA A 1 77 ? 3.338 7.270 -3.002 1.00 92.44 77 ALA A N 1
ATOM 573 C CA . ALA A 1 77 ? 2.964 8.541 -2.388 1.00 92.44 77 ALA A CA 1
ATOM 574 C C . ALA A 1 77 ? 1.543 8.485 -1.802 1.00 92.44 77 ALA A C 1
ATOM 576 O O . ALA A 1 77 ? 1.351 8.858 -0.643 1.00 92.44 77 ALA A O 1
ATOM 577 N N . ASP A 1 78 ? 0.584 7.927 -2.544 1.00 93.38 78 ASP A N 1
ATOM 578 C CA . ASP A 1 78 ? -0.789 7.733 -2.066 1.00 93.38 78 ASP A CA 1
ATOM 579 C C . ASP A 1 78 ? -0.836 6.839 -0.817 1.00 93.38 78 ASP A C 1
ATOM 581 O O . ASP A 1 78 ? -1.520 7.158 0.156 1.00 93.38 78 ASP A O 1
ATOM 585 N N . ILE A 1 79 ? -0.067 5.743 -0.797 1.00 94.12 79 ILE A N 1
ATOM 586 C CA . ILE A 1 79 ? 0.045 4.858 0.376 1.00 94.12 79 ILE A CA 1
ATOM 587 C C . ILE A 1 79 ? 0.568 5.620 1.596 1.00 94.12 79 ILE A C 1
ATOM 589 O O . ILE A 1 79 ? 0.012 5.470 2.683 1.00 94.12 79 ILE A O 1
ATOM 593 N N . ARG A 1 80 ? 1.612 6.445 1.438 1.00 93.44 80 ARG A N 1
ATOM 594 C CA . ARG A 1 80 ? 2.162 7.244 2.547 1.00 93.44 80 ARG A CA 1
ATOM 595 C C . ARG A 1 80 ? 1.117 8.213 3.106 1.00 93.44 80 ARG A C 1
ATOM 597 O O . ARG A 1 80 ? 0.964 8.286 4.321 1.00 93.44 80 ARG A O 1
ATOM 604 N N . ILE A 1 81 ? 0.335 8.865 2.243 1.00 92.94 81 ILE A N 1
ATOM 605 C CA . ILE A 1 81 ? -0.770 9.744 2.662 1.00 92.94 81 ILE A CA 1
ATOM 606 C C . ILE A 1 81 ? -1.842 8.958 3.434 1.00 92.94 81 ILE A C 1
ATOM 608 O O . ILE A 1 81 ? -2.354 9.439 4.445 1.00 92.94 81 ILE A O 1
ATOM 612 N N . LEU A 1 82 ? -2.201 7.750 2.985 1.00 92.44 82 LEU A N 1
ATOM 613 C CA . LEU A 1 82 ? -3.165 6.902 3.699 1.00 92.44 82 LEU A CA 1
ATOM 614 C C . LEU A 1 82 ? -2.637 6.461 5.071 1.00 92.44 82 LEU A C 1
ATOM 616 O O . LEU A 1 82 ? -3.396 6.467 6.036 1.00 92.44 82 LEU A O 1
ATOM 620 N N . LEU A 1 83 ? -1.347 6.132 5.177 1.00 91.19 83 LEU A N 1
ATOM 621 C CA . LEU A 1 83 ? -0.704 5.803 6.452 1.00 91.19 83 LEU A CA 1
ATOM 622 C C . LEU A 1 83 ? -0.673 7.001 7.409 1.00 91.19 83 LEU A C 1
ATOM 624 O O . LEU A 1 83 ? -0.900 6.833 8.601 1.00 91.19 83 LEU A O 1
ATOM 628 N N . GLU A 1 84 ? -0.421 8.214 6.914 1.00 88.81 84 GLU A N 1
ATOM 629 C CA . GLU A 1 84 ? -0.506 9.427 7.738 1.00 88.81 84 GLU A CA 1
ATOM 630 C C . GLU A 1 84 ? -1.925 9.654 8.261 1.00 88.81 84 GLU A C 1
ATOM 632 O O . GLU A 1 84 ? -2.105 9.908 9.450 1.00 88.81 84 GLU A O 1
ATOM 637 N N . LYS A 1 85 ? -2.940 9.492 7.402 1.00 85.56 85 LYS A N 1
ATOM 638 C CA . LYS A 1 85 ? -4.347 9.571 7.820 1.00 85.56 85 LYS A CA 1
ATOM 639 C C . LYS A 1 85 ? -4.679 8.538 8.888 1.00 85.56 85 LYS A C 1
ATOM 641 O O . LYS A 1 85 ? -5.342 8.886 9.857 1.00 85.56 85 LYS A O 1
ATOM 646 N N . GLU A 1 86 ? -4.205 7.306 8.724 1.00 84.19 86 GLU A N 1
ATOM 647 C CA . GLU A 1 86 ? -4.400 6.238 9.703 1.00 84.19 86 GLU A CA 1
ATOM 648 C C . GLU A 1 86 ? -3.798 6.595 11.066 1.00 84.19 86 GLU A C 1
ATOM 650 O O . GLU A 1 86 ? -4.472 6.479 12.088 1.00 84.19 86 GLU A O 1
ATOM 655 N N . ARG A 1 87 ? -2.578 7.144 11.072 1.00 80.44 87 ARG A N 1
ATOM 656 C CA . ARG A 1 87 ? -1.900 7.596 12.295 1.00 80.44 87 ARG A CA 1
ATOM 657 C C . ARG A 1 87 ? -2.578 8.798 12.950 1.00 80.44 87 ARG A C 1
ATOM 659 O O . ARG A 1 87 ? -2.502 8.918 14.162 1.00 80.44 87 ARG A O 1
ATOM 666 N N . CYS A 1 88 ? -3.219 9.680 12.180 1.00 66.00 88 CYS A N 1
ATOM 667 C CA . CYS A 1 88 ? -3.949 10.840 12.706 1.00 66.00 88 CYS A CA 1
ATOM 668 C C . CYS A 1 88 ? -5.322 10.502 13.311 1.00 66.00 88 CYS A C 1
ATOM 670 O O . CYS A 1 88 ? -5.942 11.385 13.904 1.00 66.00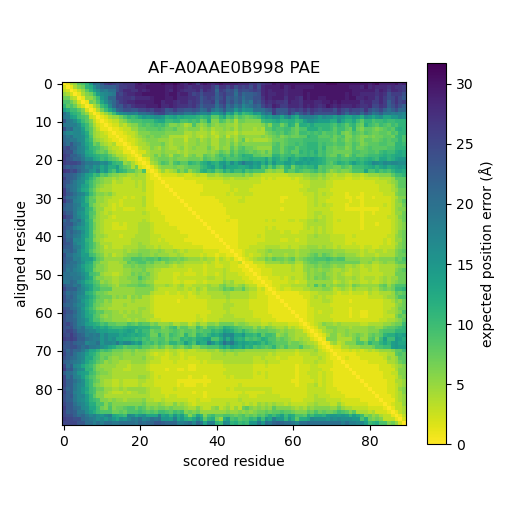 88 CYS A O 1
ATOM 672 N N . LEU A 1 89 ? -5.820 9.271 13.156 1.00 58.53 89 LEU A N 1
ATOM 673 C CA . LEU A 1 89 ? -7.060 8.826 13.802 1.00 58.53 89 LEU A CA 1
ATOM 674 C C . LEU A 1 89 ? -6.862 8.435 15.283 1.00 58.53 89 LEU A C 1
ATOM 676 O O . LEU A 1 89 ? -7.843 8.066 15.931 1.00 58.53 89 LEU A O 1
ATOM 680 N N . TYR A 1 90 ? -5.636 8.550 15.819 1.00 47.38 90 TYR A N 1
ATOM 681 C CA . TYR A 1 90 ? -5.253 8.224 17.201 1.00 47.38 90 TYR A CA 1
ATOM 682 C C . TYR A 1 90 ? -4.402 9.310 17.860 1.00 47.38 90 TYR A C 1
ATOM 684 O O . TYR A 1 90 ? -3.512 9.874 17.185 1.00 47.38 90 TYR A O 1
#

Mean predicted aligned error: 7.93 Å

Solvent-accessible surface area (backbone atoms only — not comparable to full-atom values): 6050 Å² total; per-residue (Å²): 137,81,86,75,80,81,80,89,75,84,84,83,87,86,86,84,88,81,90,75,96,68,97,63,55,73,65,45,54,52,47,48,51,52,43,52,50,53,50,50,34,65,78,69,63,55,70,90,75,84,88,88,76,93,54,58,70,56,54,51,54,58,74,43,90,72,84,52,98,49,78,55,28,56,55,41,50,53,38,50,54,52,52,51,55,59,57,67,76,106

Radius of gyration: 16.14 Å; Cα contacts (8 Å, |Δi|>4): 48; chains: 1; bounding box: 28×33×58 Å

Organism: NCBI:txid43782

InterPro domains:
  IPR002156 Ribonuclease H domain [PF13456] (8-86)

Secondary structure (DSSP, 8-state):
---------PPPPP-------S---HHHHHHHHHHHHHHHHHHHT--S-----S-HHHHHHHHS-----SHHHHHHHHHHHHHHHHHTT-

pLDDT: mean 82.39, std 13.67, range [34.88, 94.62]

=== Feature glossary ===
A reading guide for the features in this record.

Start from the sequence.

  · This is the polypeptide sequence — one letter per residue, N-terminus first. Length ranges from a few dozen residues for small domains to over a thousand for large multi-domain proteins.

Fold it, and you get atomic coordinates and the backbone conformation that goes with them.

  · Structure coordinates are given as an mmCIF _atom_site loop: one row per atom with element, residue name, chain id, sequence number, and x/y/z position in Å. Only the four main-chain atoms per residue are included here; side chains are omitted to keep the record compact.

  · Backbone dihedral angles. Every residue except chain termini has a φ (preceding-C → N → Cα → C) and a ψ (N → Cα → C → next-N). They are reported in degrees following the IUPAC sign convention. Secondary structure is essentially a statement about which (φ, ψ) basin each residue occupies.

  · The SS8 string is DSSP's per-residue secondary-structure call. α-helix (H) means an i→i+4 H-bond ladder; β-strand (E) means the residue participates in a β-sheet; 3₁₀ (G) and π (I) are tighter and wider helices; T/S are turns/bends; '-' is loop.

  · SS3 is a coarse helix/strand/coil call (letters a/b/c) made by the P-SEA algorithm from inter-Cα distances and dihedrals. It is less detailed than DSSP but needs only Cα positions.

Summarize the fold with a handful of shape descriptors and a per-residue structural alphabet.

  · Radius of gyration (Rg) is the root-mean-square distance of Cα atoms from their centroid — a single number for overall size and compactness. A globular domain of N residues has Rg ≈ 2.2·N^0.38 Å; an extended or disordered chain has a much larger Rg. The Cα contact count is the number of residue pairs whose Cα atoms are within 8 Å and are more than four positions apart in sequence — a standard proxy for tertiary packing density. The bounding box is the smallest axis-aligned box enclosing all Cα atoms.

  · The Foldseek 3Di string encodes local tertiary geometry as a 20-letter alphabet — one character per residue — derived from the relative positions of nearby Cα atoms. Unlike the amino-acid sequence, 3Di is a direct function of the 3D structure, so two proteins with the same fold have similar 3Di strings even at low sequence identity.

  · Solvent-accessible surface area (SASA) is the area in Å² traced out by the centre of a 1.4 Å probe sphere (a water molecule) rolled over the protein's van der Waals surface (Shrake–Rupley / Lee–Richards construction). Buried residues have near-zero SASA; fully exposed residues can exceed 200 Å². The total SASA scales roughly with the number of surface residues.

Ask how reliable the model is.

  · pLDDT (predicted Local Distance Difference Test) is AlphaFold's per-residue confidence score, ranging from 0 to 100. Values above 90 indicate high confidence (typically well-packed cores); 70–90 is confident; 50–70 low confidence; below 50 usually means the region is disordered or the prediction is unreliable there. AlphaFold stores pLDDT in the mmCIF B-factor column.

  · B-factor (Debye–Waller factor) reflects atomic displacement in the crystal lattice. It is an experimental observable (units Å²), not a prediction; low values mean the atom is pinned down, high values mean it moves or is heterogeneous across the crystal.

  · Predicted Aligned Error (PAE) is an AlphaFold confidence matrix: entry (i, j) is the expected error in the position of residue j, in ångströms, when the prediction is superimposed on the true structure at residue i. Low PAE within a block of residues means that block is internally rigid and well-predicted; high PAE between two blocks means their relative placement is uncertain even if each block individually is confident.

Place it in context: what it resembles, what it is annotated as, and how it looks.

  · Nearest PDB neighbors are the top structural matches found by Foldseek when searching this structure against the entire Protein Data Bank. Each hit reports a TM-score (0 to 1; >0.5 almost always implies the same fold) and an E-value. These are *structural* homolog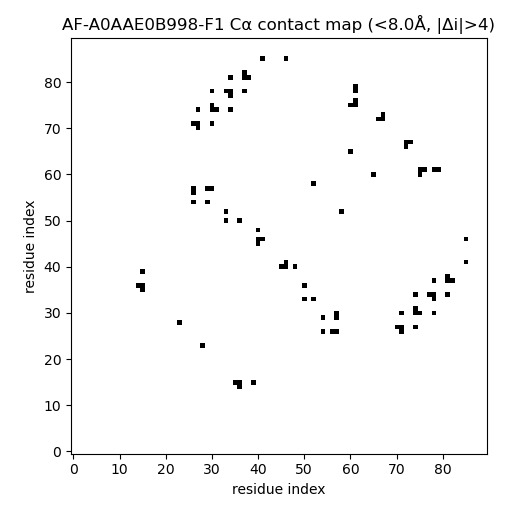s — they may share no detectable sequence similarity.

  · Functional annotations link the protein to curated databases. InterPro entries identify conserved domains and families by matching the sequence against member-database signatures (Pfam, PROSITE, CDD, …). Gene Ontology (GO) terms describe molecular function, biological process, and cellular component in a controlled vocabulary. CATH places the structure in a hierarchical fold classification (Class/Architecture/Topology/Homologous-superfamily). The organism is the source species.

  · Three diagnostic plots accompany the record. The Cα contact map visualizes the tertiary structure as a 2D adjacency matrix (8 Å cutoff, sequence-local contacts suppressed). The Ramachandran plot shows the distribution of backbone (φ, ψ) torsions, with points in the α and β basins reflecting secondary structure content. The PAE plot shows AlphaFold's inter-residue confidence as a color matrix.

  · Six rendered views show the 3D structure from the faces of a cube — i.e. along ±x, ±y, ±z. Rendering representation is drawn randomly per protein from cartoon (secondary-structure ribbons), sticks (backbone bonds), or molecular surface; coloring is either N→C rainbow (blue at the N-terminus through red at the C-terminus) or one color per chain.